Protein AF-A0A7J8ICE5-F1 (afdb_monomer_lite)

Radius of gyration: 17.07 Å; chains: 1; bounding box: 37×40×41 Å

Organism: Molossus molossus (NCBI:txid27622)

Sequence (89 aa):
MLYMKEMRAKVIAECTLKESAAINQILGRRWHALSREEQAKYYELARKERQLHMQLYPGWSARDNYGKKKRRSREKHQESNTDNSLHYS

Secondary structure (DSSP, 8-state):
-HHHHHHHHHHHHH-----HHHHHHHHHHHHHHS-HHHHHHHHHHHHHHHHHHHHHSTT--THHHHTSS-PPP----------------

InterPro domains:
  IPR009071 High mobility group box domain [PF00505] (1-61)
  IPR009071 High mobility group box domain [PS50118] (1-61)
  IPR009071 High mobility group box domain [SM00398] (1-62)
  IPR024940 Transcription factor TCF/LEF [PTHR10373] (1-84)
  IPR036910 High mobility group box domain superfamily [G3DSA:1.10.30.10] (1-79)
  IPR036910 High mobility group box domain superfamily [SSF47095] (1-72)

Structure (mmCIF, N/CA/C/O backbone):
data_AF-A0A7J8ICE5-F1
#
_entry.id   AF-A0A7J8ICE5-F1
#
loop_
_atom_site.group_PDB
_atom_site.id
_atom_site.type_symbol
_atom_site.label_atom_id
_atom_site.label_alt_id
_atom_site.label_comp_id
_atom_site.label_asym_id
_atom_site.label_entity_id
_atom_site.label_seq_id
_atom_site.pdbx_PDB_ins_code
_atom_site.Cartn_x
_atom_site.Cartn_y
_atom_site.Cartn_z
_atom_site.occupancy
_atom_site.B_iso_or_equiv
_atom_site.auth_seq_id
_atom_site.auth_comp_id
_atom_site.auth_asym_id
_atom_site.auth_atom_id
_atom_site.pdbx_PDB_model_num
ATOM 1 N N . MET A 1 1 ? 3.628 -2.938 -0.968 1.00 82.31 1 MET A N 1
ATOM 2 C CA . MET A 1 1 ? 2.326 -2.942 -0.264 1.00 82.31 1 MET A CA 1
ATOM 3 C C . MET A 1 1 ? 1.568 -1.679 -0.634 1.00 82.31 1 MET A C 1
ATOM 5 O O . MET A 1 1 ? 2.013 -0.602 -0.256 1.00 82.31 1 MET A O 1
ATOM 9 N N . LEU A 1 2 ? 0.486 -1.805 -1.408 1.00 90.19 2 LEU A N 1
ATOM 10 C CA . LEU A 1 2 ? -0.241 -0.667 -1.991 1.00 90.19 2 LEU A CA 1
ATOM 11 C C . LEU A 1 2 ? -0.953 0.179 -0.930 1.00 90.19 2 LEU A C 1
ATOM 13 O O . LEU A 1 2 ? -0.715 1.378 -0.858 1.00 90.19 2 LEU A O 1
ATOM 17 N N . TYR A 1 3 ? -1.694 -0.466 -0.026 1.00 90.75 3 TYR A N 1
ATOM 18 C CA . TYR A 1 3 ? -2.353 0.207 1.097 1.00 90.75 3 TYR A CA 1
ATOM 19 C C . TYR A 1 3 ? -1.383 1.053 1.930 1.00 90.75 3 TYR A C 1
ATOM 21 O O . TYR A 1 3 ? -1.615 2.233 2.169 1.00 90.75 3 TYR A O 1
ATOM 29 N N . MET A 1 4 ? -0.239 0.479 2.316 1.00 90.19 4 MET A N 1
ATOM 30 C CA . MET A 1 4 ? 0.782 1.223 3.058 1.00 90.19 4 MET A CA 1
ATOM 31 C C . MET A 1 4 ? 1.337 2.395 2.247 1.00 90.19 4 MET A C 1
ATOM 33 O O . MET A 1 4 ? 1.555 3.456 2.814 1.00 90.19 4 MET A O 1
ATOM 37 N N . LYS A 1 5 ? 1.565 2.231 0.938 1.00 89.50 5 LYS A N 1
ATOM 38 C CA . LYS A 1 5 ? 2.069 3.314 0.080 1.00 89.50 5 LYS A CA 1
ATOM 39 C C . LYS A 1 5 ? 1.110 4.509 0.071 1.00 89.50 5 LYS A C 1
ATOM 41 O O . LYS A 1 5 ? 1.572 5.640 0.148 1.00 89.50 5 LYS A O 1
ATOM 46 N N . GLU A 1 6 ? -0.194 4.256 0.033 1.00 91.19 6 GLU A N 1
ATOM 47 C CA . GLU A 1 6 ? -1.221 5.302 0.028 1.00 91.19 6 GLU A CA 1
ATOM 48 C C . GLU A 1 6 ? -1.469 5.904 1.420 1.00 91.19 6 GLU A C 1
ATOM 50 O O . GLU A 1 6 ? -1.569 7.121 1.568 1.00 91.19 6 GLU A O 1
ATOM 55 N N . MET A 1 7 ? -1.582 5.070 2.457 1.00 92.00 7 MET A N 1
ATOM 56 C CA . MET A 1 7 ? -2.000 5.521 3.789 1.00 92.00 7 MET A CA 1
ATOM 57 C C . MET A 1 7 ? -0.860 6.060 4.642 1.00 92.00 7 MET A C 1
ATOM 59 O O . MET A 1 7 ? -1.114 6.809 5.580 1.00 92.00 7 MET A O 1
ATOM 63 N N . ARG A 1 8 ? 0.398 5.718 4.343 1.00 88.94 8 ARG A N 1
ATOM 64 C CA . ARG A 1 8 ? 1.541 6.128 5.171 1.00 88.94 8 ARG A CA 1
ATOM 65 C C . ARG A 1 8 ? 1.642 7.644 5.322 1.00 88.94 8 ARG A C 1
ATOM 67 O O . ARG A 1 8 ? 1.881 8.102 6.430 1.00 88.94 8 ARG A O 1
ATOM 74 N N . ALA A 1 9 ? 1.431 8.410 4.251 1.00 88.81 9 ALA A N 1
ATOM 75 C CA . ALA A 1 9 ? 1.453 9.872 4.319 1.00 88.81 9 ALA A CA 1
ATOM 76 C C . ALA A 1 9 ? 0.315 10.429 5.190 1.00 88.81 9 ALA A C 1
ATOM 78 O O . ALA A 1 9 ? 0.545 11.336 5.981 1.00 88.81 9 ALA A O 1
ATOM 79 N N . LYS A 1 10 ? -0.886 9.838 5.101 1.00 90.25 10 LYS A N 1
ATOM 80 C CA . LYS A 1 10 ? -2.036 10.223 5.932 1.00 90.25 10 LYS A CA 1
ATOM 81 C C . LYS A 1 10 ? -1.779 9.932 7.408 1.00 90.25 10 LYS A C 1
ATOM 83 O O . LYS A 1 10 ? -1.964 10.806 8.239 1.00 90.25 10 LYS A O 1
ATOM 88 N N . VAL A 1 11 ? -1.246 8.748 7.721 1.00 87.50 11 VAL A N 1
ATOM 89 C CA . VAL A 1 11 ? -0.864 8.390 9.095 1.00 87.50 11 VAL A CA 1
ATOM 90 C C . VAL A 1 11 ? 0.202 9.346 9.632 1.00 87.50 11 VAL A C 1
ATOM 92 O O . VAL A 1 11 ? 0.040 9.837 10.737 1.00 87.50 11 VAL A O 1
ATOM 95 N N . ILE A 1 12 ? 1.238 9.675 8.850 1.00 87.75 12 ILE A N 1
ATOM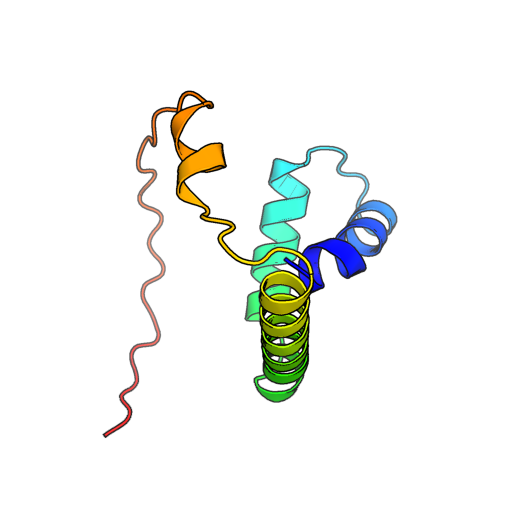 96 C CA . ILE A 1 12 ? 2.264 10.661 9.246 1.00 87.75 12 ILE A CA 1
ATOM 97 C C . ILE A 1 12 ? 1.660 12.052 9.488 1.00 87.75 12 ILE A C 1
ATOM 99 O O . ILE A 1 12 ? 2.127 12.767 10.363 1.00 87.75 12 ILE A O 1
ATOM 103 N N . ALA A 1 13 ? 0.650 12.454 8.717 1.00 87.62 13 ALA A N 1
ATOM 104 C CA . ALA A 1 13 ? -0.012 13.740 8.914 1.00 87.62 13 ALA A CA 1
ATOM 105 C C . ALA A 1 13 ? -0.912 13.752 10.164 1.00 87.62 13 ALA A C 1
ATOM 107 O O . ALA A 1 13 ? -1.011 14.769 10.841 1.00 87.62 13 ALA A O 1
ATOM 108 N N . GLU A 1 14 ? -1.557 12.626 10.474 1.00 86.06 14 GLU A N 1
ATOM 109 C CA . GLU A 1 14 ? -2.474 12.476 11.610 1.00 86.06 14 GLU A CA 1
ATOM 110 C C . GLU A 1 14 ? -1.752 12.232 12.944 1.00 86.06 14 GLU A C 1
ATOM 112 O O . GLU A 1 14 ? -2.300 12.543 14.001 1.00 86.06 14 GLU A O 1
ATOM 117 N N . CYS A 1 15 ? -0.542 11.663 12.927 1.00 77.75 15 CYS A N 1
ATOM 118 C CA . CYS A 1 15 ? 0.238 11.390 14.132 1.00 77.75 15 CYS A CA 1
ATOM 119 C C . CYS A 1 15 ? 1.573 12.139 14.129 1.00 77.75 15 CYS A C 1
ATOM 121 O O . CYS A 1 15 ? 2.296 12.150 13.142 1.00 77.75 15 CYS A O 1
ATOM 123 N N . THR A 1 16 ? 1.971 12.690 15.275 1.00 80.56 16 THR A N 1
ATOM 124 C CA . THR A 1 16 ? 3.270 13.370 15.447 1.00 80.56 16 THR A CA 1
ATOM 125 C C . THR A 1 16 ? 4.471 12.414 15.449 1.00 80.56 16 THR A C 1
ATOM 127 O O . THR A 1 16 ? 5.619 12.863 15.494 1.00 80.56 16 THR A O 1
ATOM 130 N N . LEU A 1 17 ? 4.216 11.102 15.397 1.00 74.69 17 LEU A N 1
ATOM 131 C CA . LEU A 1 17 ? 5.227 10.051 15.408 1.00 74.69 17 LEU A CA 1
ATOM 132 C C . LEU A 1 17 ? 6.020 10.062 14.100 1.00 74.69 17 LEU A C 1
ATOM 134 O O . LEU A 1 17 ? 5.464 9.976 13.005 1.00 74.69 17 LEU A O 1
ATOM 138 N N . LYS A 1 18 ? 7.346 10.125 14.222 1.00 78.19 18 LYS A N 1
ATOM 139 C CA . LYS A 1 18 ? 8.273 10.130 13.079 1.00 78.19 18 LYS A CA 1
ATOM 140 C C . LYS A 1 18 ? 8.911 8.757 12.860 1.00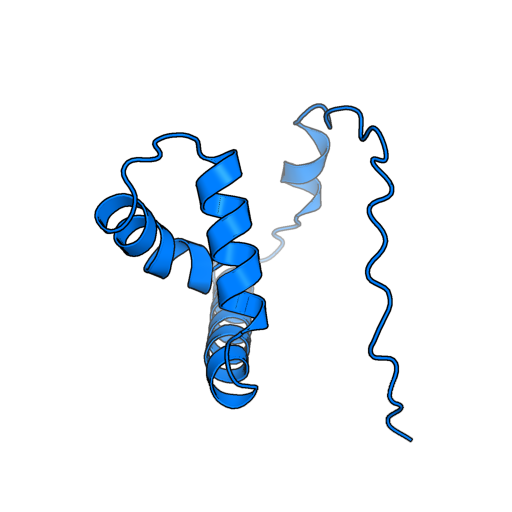 78.19 18 LYS A C 1
ATOM 142 O O . LYS A 1 18 ? 9.532 8.514 11.823 1.00 78.19 18 LYS A O 1
ATOM 147 N N . GLU A 1 19 ? 8.747 7.833 13.806 1.00 86.06 19 GLU A N 1
ATOM 148 C CA . GLU A 1 19 ? 9.327 6.501 13.741 1.00 86.06 19 GLU A CA 1
ATOM 149 C C . GLU A 1 19 ? 8.579 5.595 12.754 1.00 86.06 19 GLU A C 1
ATOM 151 O O . GLU A 1 19 ? 7.413 5.236 12.926 1.00 86.06 19 GLU A O 1
ATOM 156 N N . SER A 1 20 ? 9.310 5.112 11.746 1.00 86.50 20 SER A N 1
ATOM 157 C CA . SER A 1 20 ? 8.804 4.171 10.735 1.00 86.50 20 SER A CA 1
ATOM 158 C C . SER A 1 20 ? 8.182 2.905 11.340 1.00 86.50 20 SE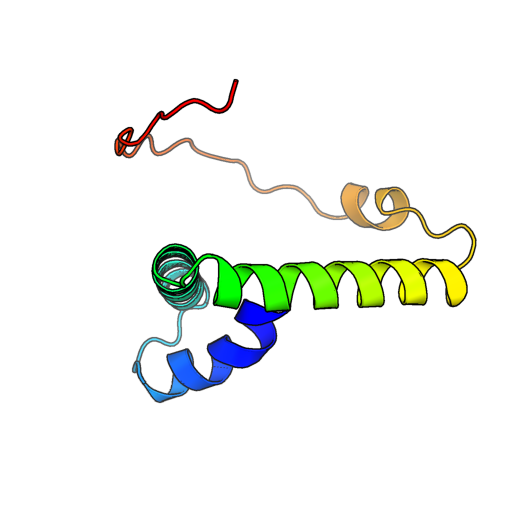R A C 1
ATOM 160 O O . SER A 1 20 ? 7.198 2.389 10.810 1.00 86.50 20 SER A O 1
ATOM 162 N N . ALA A 1 21 ? 8.741 2.402 12.447 1.00 89.44 21 ALA A N 1
ATOM 163 C CA . ALA A 1 21 ? 8.231 1.212 13.123 1.00 89.44 21 ALA A CA 1
ATOM 164 C C . ALA A 1 21 ? 6.834 1.448 13.717 1.00 89.44 21 ALA A C 1
ATOM 166 O O . ALA A 1 21 ? 5.940 0.638 13.480 1.00 89.44 21 ALA A O 1
ATOM 167 N N . ALA A 1 22 ? 6.625 2.574 14.404 1.00 89.06 22 ALA A N 1
ATOM 168 C CA . ALA A 1 22 ? 5.334 2.933 14.986 1.00 89.06 22 ALA A CA 1
ATOM 169 C C . ALA A 1 22 ? 4.274 3.174 13.898 1.00 89.06 22 ALA A C 1
ATOM 171 O O . ALA A 1 22 ? 3.174 2.625 13.962 1.00 89.06 22 ALA A O 1
ATOM 172 N N . ILE A 1 23 ? 4.638 3.886 12.826 1.00 88.81 23 ILE A N 1
ATOM 173 C CA . ILE A 1 23 ? 3.757 4.090 11.665 1.00 88.81 23 ILE A CA 1
ATOM 174 C C . ILE A 1 23 ? 3.341 2.743 11.050 1.00 88.81 23 ILE A C 1
ATOM 176 O O . ILE A 1 23 ? 2.172 2.539 10.725 1.00 88.81 23 ILE A O 1
ATOM 180 N N . ASN A 1 24 ? 4.270 1.790 10.922 1.00 91.81 24 ASN A N 1
ATOM 181 C CA . ASN A 1 24 ? 3.964 0.460 10.390 1.00 91.81 24 ASN A CA 1
ATOM 182 C C . ASN A 1 24 ? 3.044 -0.355 11.317 1.00 91.81 24 ASN A C 1
ATOM 184 O O . ASN A 1 24 ? 2.222 -1.119 10.812 1.00 91.81 24 ASN A O 1
ATOM 188 N N . GLN A 1 25 ? 3.145 -0.188 12.640 1.00 92.19 25 GLN A N 1
ATOM 189 C CA . GLN A 1 25 ? 2.223 -0.818 13.591 1.00 92.19 25 GLN A CA 1
ATOM 190 C C . GLN A 1 25 ? 0.799 -0.271 13.428 1.00 92.19 25 GLN A C 1
ATOM 192 O O . GLN A 1 25 ? -0.148 -1.052 13.335 1.00 92.19 25 GLN A O 1
ATOM 197 N N . ILE A 1 26 ? 0.643 1.054 13.318 1.00 91.31 26 ILE A N 1
ATOM 198 C CA . ILE A 1 26 ? -0.660 1.697 13.083 1.00 91.31 26 ILE A CA 1
ATOM 199 C C . ILE A 1 26 ? -1.261 1.219 11.761 1.00 91.31 26 ILE A C 1
ATOM 201 O O . ILE A 1 26 ? -2.422 0.819 11.717 1.00 91.31 26 ILE A O 1
ATOM 205 N N . LEU A 1 27 ? -0.466 1.2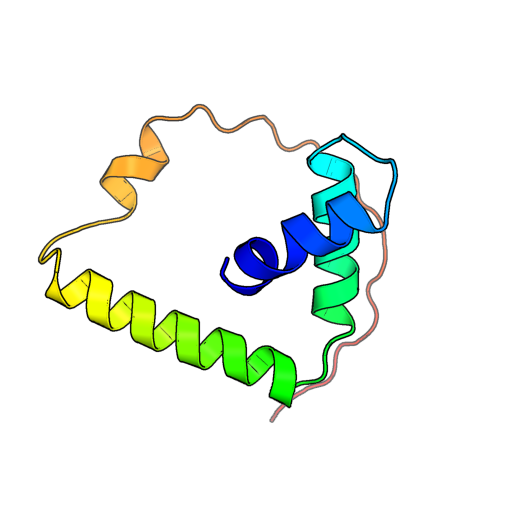09 10.688 1.00 93.50 27 LEU A N 1
ATOM 206 C CA . LEU A 1 27 ? -0.912 0.732 9.379 1.00 93.50 27 LEU A CA 1
ATOM 207 C C . LEU A 1 27 ? -1.346 -0.737 9.416 1.00 93.50 27 LEU A C 1
ATOM 209 O O . LEU A 1 27 ? -2.329 -1.084 8.770 1.00 93.50 27 LEU A O 1
ATOM 213 N N . GLY A 1 28 ? -0.649 -1.586 10.178 1.00 94.38 28 GLY A N 1
ATOM 214 C CA . GLY A 1 28 ? -1.048 -2.979 10.385 1.00 94.38 28 GLY A CA 1
ATOM 215 C C . GLY A 1 28 ? -2.411 -3.093 11.067 1.00 94.38 28 GLY A C 1
ATOM 216 O O . GLY A 1 28 ? -3.286 -3.798 10.572 1.00 94.38 28 GLY A O 1
ATOM 217 N N . ARG A 1 29 ? -2.629 -2.338 12.152 1.00 94.06 29 ARG A N 1
ATOM 218 C CA . ARG A 1 29 ? -3.924 -2.311 12.853 1.00 94.06 29 ARG A CA 1
ATOM 219 C C . ARG A 1 29 ? -5.052 -1.804 11.954 1.00 94.06 29 ARG A C 1
ATOM 221 O O . ARG A 1 29 ? -6.093 -2.445 11.881 1.00 94.06 29 ARG A O 1
ATOM 228 N N . ARG A 1 30 ? -4.834 -0.701 11.228 1.00 93.94 30 ARG A N 1
ATOM 229 C CA . ARG A 1 30 ? -5.840 -0.142 10.308 1.00 93.94 30 ARG A CA 1
ATOM 230 C C . ARG A 1 30 ? -6.160 -1.094 9.159 1.00 93.94 30 ARG A C 1
ATOM 232 O O . ARG A 1 30 ? -7.324 -1.222 8.816 1.00 93.94 30 ARG A O 1
ATOM 239 N N . TRP A 1 31 ? -5.164 -1.797 8.615 1.00 95.44 31 TRP A N 1
ATOM 240 C CA . TRP A 1 31 ? -5.384 -2.823 7.592 1.00 95.44 31 TRP A CA 1
ATOM 241 C C . TRP A 1 31 ? -6.309 -3.939 8.087 1.00 95.44 31 TRP A C 1
ATOM 243 O O . TRP A 1 31 ? -7.247 -4.304 7.388 1.00 95.44 31 TRP A O 1
ATOM 253 N N . HIS A 1 32 ? -6.076 -4.452 9.299 1.00 95.06 32 HIS A N 1
ATOM 254 C CA . HIS A 1 32 ? -6.925 -5.493 9.886 1.00 95.06 32 HIS A CA 1
ATOM 255 C C . HIS A 1 32 ? -8.334 -5.008 10.245 1.00 95.06 32 HIS A C 1
ATOM 257 O O . HIS A 1 32 ? -9.236 -5.831 10.353 1.00 95.06 32 HIS A O 1
ATOM 263 N N . ALA A 1 33 ? -8.526 -3.698 10.405 1.00 95.62 33 ALA A N 1
ATOM 264 C CA . ALA A 1 33 ? -9.830 -3.094 10.651 1.00 95.62 33 ALA A CA 1
ATOM 265 C C . ALA A 1 33 ? -10.643 -2.825 9.369 1.00 95.62 33 ALA A C 1
ATOM 267 O O . ALA A 1 33 ? -11.829 -2.525 9.474 1.00 95.62 33 ALA A O 1
ATOM 268 N N . LEU A 1 34 ? -10.035 -2.911 8.179 1.00 94.62 34 LEU A N 1
ATOM 269 C CA . LEU A 1 34 ? -10.746 -2.739 6.907 1.00 94.62 34 LEU A CA 1
ATOM 270 C C . LEU A 1 34 ? -11.737 -3.877 6.662 1.00 94.62 34 LEU A C 1
ATOM 272 O O . LEU A 1 34 ? -11.453 -5.037 6.983 1.00 94.62 34 LEU A O 1
ATOM 276 N N . SER A 1 35 ? -12.842 -3.567 5.984 1.00 96.19 35 SER A N 1
ATOM 277 C CA . SER A 1 35 ? -13.790 -4.580 5.521 1.00 96.19 35 SER A CA 1
ATOM 278 C C . SER A 1 35 ? -13.158 -5.519 4.484 1.00 96.19 35 SER A C 1
ATOM 280 O O . SER A 1 35 ? -12.113 -5.232 3.885 1.00 96.19 35 SER A O 1
ATOM 282 N N . ARG A 1 36 ? -13.801 -6.666 4.232 1.00 93.94 36 ARG A N 1
ATOM 283 C CA . ARG A 1 36 ? -13.323 -7.624 3.221 1.00 93.94 36 ARG A CA 1
ATOM 284 C C . ARG A 1 36 ? -13.311 -7.011 1.825 1.00 93.94 36 ARG A C 1
ATOM 286 O O . ARG A 1 36 ? -12.384 -7.263 1.064 1.00 93.94 36 ARG A O 1
ATOM 293 N N . GLU A 1 37 ? -14.302 -6.192 1.506 1.00 95.12 37 GLU A N 1
ATOM 294 C CA . GLU A 1 37 ? -14.449 -5.501 0.225 1.00 95.12 37 GLU A CA 1
ATOM 295 C C . GLU A 1 37 ? -13.329 -4.469 0.032 1.00 95.12 37 GLU A C 1
ATOM 297 O O . GLU A 1 37 ? -12.709 -4.393 -1.033 1.00 95.12 37 GLU A O 1
ATOM 302 N N . GLU A 1 38 ? -13.004 -3.719 1.087 1.00 94.06 38 GLU A N 1
ATOM 303 C CA . GLU A 1 38 ? -11.897 -2.763 1.080 1.00 94.06 38 GLU A CA 1
ATOM 304 C C . GLU A 1 38 ? -10.545 -3.465 0.910 1.00 94.06 38 GLU A C 1
ATOM 306 O O . GLU A 1 38 ? -9.716 -3.036 0.102 1.00 94.06 38 GLU A O 1
ATOM 311 N N . GLN A 1 39 ? -10.324 -4.584 1.608 1.00 94.25 39 GLN A N 1
ATOM 312 C CA . GLN A 1 39 ? -9.127 -5.407 1.419 1.00 94.25 39 GLN A CA 1
ATOM 313 C C . GLN 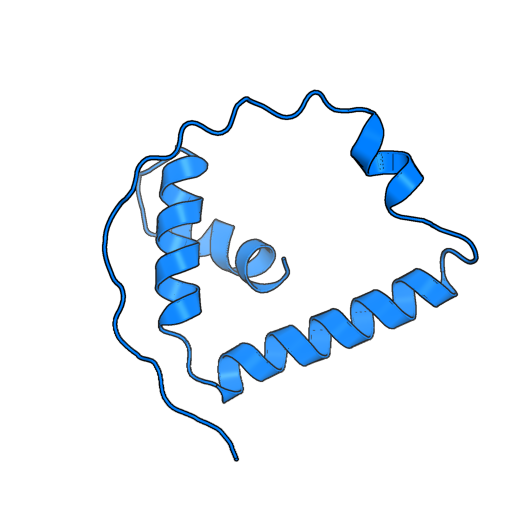A 1 39 ? -9.076 -6.014 0.005 1.00 94.25 39 GLN A C 1
ATOM 315 O O . GLN A 1 39 ? -8.014 -6.016 -0.627 1.00 94.25 39 GLN A O 1
ATOM 320 N N . ALA A 1 40 ? -10.215 -6.469 -0.533 1.00 95.00 40 ALA A N 1
ATOM 321 C CA . ALA A 1 40 ? -10.326 -7.067 -1.864 1.00 95.00 40 ALA A CA 1
ATOM 322 C C . ALA A 1 40 ? -9.859 -6.113 -2.966 1.00 95.00 40 ALA A C 1
ATOM 324 O O . ALA A 1 40 ? -9.096 -6.526 -3.843 1.00 95.00 40 ALA A O 1
ATOM 325 N N . LYS A 1 41 ? -10.204 -4.821 -2.876 1.00 95.75 41 LYS A N 1
ATOM 326 C CA . LYS A 1 41 ? -9.695 -3.784 -3.791 1.00 95.75 41 LYS A CA 1
ATOM 327 C C . LYS A 1 41 ? -8.167 -3.812 -3.889 1.00 95.75 41 LYS A C 1
ATOM 329 O O . LYS A 1 41 ? -7.610 -3.787 -4.988 1.00 95.75 41 LYS A O 1
ATOM 334 N N . TYR A 1 42 ? -7.473 -3.887 -2.755 1.00 95.12 42 TYR A N 1
ATOM 335 C CA . TYR A 1 42 ? -6.010 -3.915 -2.733 1.00 95.12 42 TYR A CA 1
ATOM 336 C C . TYR A 1 42 ? -5.429 -5.238 -3.240 1.00 95.12 42 TYR A C 1
ATOM 338 O O . TYR A 1 42 ? -4.359 -5.227 -3.854 1.00 95.12 42 TYR A O 1
ATOM 346 N N . TYR A 1 43 ? -6.125 -6.362 -3.047 1.00 94.50 43 TYR A N 1
ATOM 347 C CA . TYR A 1 43 ? -5.731 -7.643 -3.638 1.00 94.50 43 TYR A CA 1
ATOM 348 C C . TYR A 1 43 ? -5.878 -7.669 -5.161 1.00 94.50 43 TYR A C 1
ATOM 350 O O . TYR A 1 43 ? -5.006 -8.212 -5.841 1.00 94.50 43 TYR A O 1
ATOM 358 N N . GLU A 1 44 ? -6.938 -7.075 -5.710 1.00 95.62 44 GLU A N 1
ATOM 359 C CA . GLU A 1 44 ? -7.110 -6.938 -7.162 1.00 95.62 44 GLU A CA 1
ATOM 360 C C . GLU A 1 44 ? -6.017 -6.054 -7.770 1.00 95.62 44 GLU A C 1
ATOM 362 O O . GLU A 1 44 ? -5.373 -6.434 -8.749 1.00 95.62 44 GLU A O 1
ATOM 367 N N . LEU A 1 45 ? -5.727 -4.907 -7.149 1.00 94.69 45 LEU A N 1
ATOM 368 C CA . LEU A 1 45 ? -4.631 -4.044 -7.595 1.00 94.69 45 LEU A CA 1
ATOM 369 C C . LEU A 1 45 ? -3.275 -4.763 -7.524 1.00 94.69 45 LEU A C 1
ATOM 371 O O . LEU A 1 45 ? -2.484 -4.677 -8.459 1.00 94.69 45 LEU A O 1
ATOM 375 N N . ALA A 1 46 ? -3.016 -5.528 -6.460 1.00 94.81 46 ALA A N 1
ATOM 376 C CA . ALA A 1 46 ? -1.788 -6.309 -6.337 1.00 94.81 46 ALA A CA 1
ATOM 377 C C . ALA A 1 46 ? -1.666 -7.395 -7.422 1.00 94.81 46 ALA A C 1
ATOM 379 O O . ALA A 1 46 ? -0.559 -7.663 -7.897 1.00 94.81 46 ALA A O 1
ATOM 380 N N . ARG A 1 47 ? -2.784 -8.008 -7.838 1.00 95.56 47 ARG A N 1
ATOM 381 C CA . ARG A 1 47 ? -2.815 -8.950 -8.967 1.00 95.56 47 ARG A CA 1
ATOM 382 C C . ARG A 1 47 ? -2.480 -8.261 -10.287 1.00 95.56 47 ARG A C 1
ATOM 384 O O . ARG A 1 47 ? -1.627 -8.773 -11.009 1.00 95.56 47 ARG A O 1
ATOM 391 N N . LYS A 1 48 ? -3.074 -7.096 -10.562 1.00 95.44 48 LYS A N 1
ATOM 392 C CA . LYS A 1 48 ? -2.774 -6.296 -11.763 1.00 95.44 48 LYS A CA 1
ATOM 393 C C . LYS A 1 48 ? -1.303 -5.882 -11.821 1.00 95.44 48 LYS A C 1
ATOM 395 O O . LYS A 1 48 ? -0.646 -6.128 -12.825 1.00 95.44 48 LYS A O 1
ATOM 400 N N . GLU A 1 49 ? -0.760 -5.347 -10.727 1.00 93.88 49 GLU A N 1
ATOM 401 C CA . GLU A 1 49 ? 0.661 -4.979 -10.622 1.00 93.88 49 GLU A CA 1
ATOM 402 C C . GLU A 1 49 ? 1.584 -6.184 -10.845 1.00 93.88 49 GLU A C 1
ATOM 404 O O . GLU A 1 49 ? 2.583 -6.080 -11.551 1.00 93.88 49 GLU A O 1
ATOM 409 N N . ARG A 1 50 ? 1.239 -7.357 -10.292 1.00 91.75 50 ARG A N 1
ATOM 410 C CA . ARG A 1 50 ? 2.006 -8.588 -10.526 1.00 91.75 50 ARG A CA 1
ATOM 411 C C . ARG A 1 50 ? 1.991 -8.980 -12.002 1.00 91.75 50 A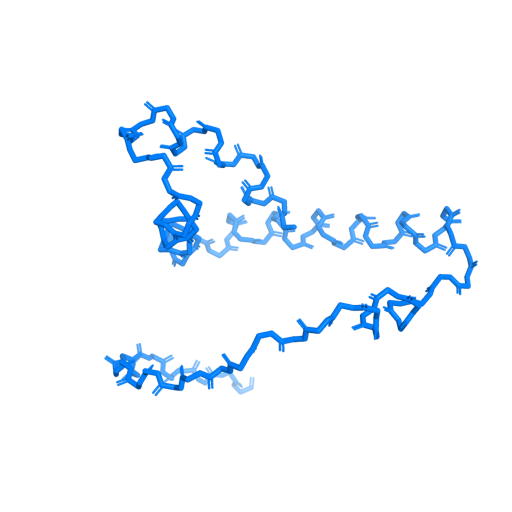RG A C 1
ATOM 413 O O . ARG A 1 50 ? 3.044 -9.309 -12.537 1.00 91.75 50 ARG A O 1
ATOM 420 N N . GLN A 1 51 ? 0.823 -8.977 -12.641 1.00 93.88 51 GLN A N 1
ATOM 421 C CA . GLN A 1 51 ? 0.698 -9.317 -14.060 1.00 93.88 51 GLN A CA 1
ATOM 422 C C . GLN A 1 51 ? 1.510 -8.354 -14.927 1.00 93.88 51 GLN A C 1
ATOM 424 O O . GLN A 1 51 ? 2.314 -8.802 -15.742 1.00 93.88 51 GLN A O 1
ATOM 429 N N . LEU A 1 52 ? 1.372 -7.049 -14.685 1.00 95.69 52 LEU A N 1
ATOM 430 C CA . LEU A 1 52 ? 2.129 -6.019 -15.389 1.00 95.69 52 LEU A CA 1
ATOM 431 C C . LEU A 1 52 ? 3.639 -6.196 -15.193 1.00 95.69 52 LEU A C 1
ATOM 433 O O . LEU A 1 52 ? 4.394 -6.161 -16.157 1.00 95.69 52 LEU A O 1
ATOM 437 N N . HIS A 1 53 ? 4.093 -6.452 -13.966 1.00 94.06 53 HIS A N 1
ATOM 438 C CA . HIS A 1 53 ? 5.507 -6.691 -13.689 1.00 94.06 53 HIS A CA 1
ATOM 439 C C . HIS A 1 53 ? 6.046 -7.917 -14.438 1.00 94.06 53 HIS A C 1
ATOM 441 O O . HIS A 1 53 ? 7.186 -7.902 -14.895 1.00 94.06 53 HIS A O 1
ATOM 447 N N . MET A 1 54 ? 5.255 -8.983 -14.570 1.00 92.25 54 MET A N 1
ATOM 448 C CA . MET A 1 54 ? 5.663 -10.164 -15.340 1.00 92.25 54 MET A CA 1
ATOM 449 C C . MET A 1 54 ? 5.738 -9.890 -16.842 1.00 92.25 54 MET A C 1
ATOM 451 O O . MET A 1 54 ? 6.594 -10.462 -17.508 1.00 92.25 54 MET A O 1
ATOM 455 N N . GLN A 1 55 ? 4.891 -8.998 -17.362 1.00 93.25 55 GLN A N 1
ATOM 456 C CA . GLN A 1 55 ? 4.947 -8.566 -18.760 1.00 93.25 55 GLN A CA 1
ATOM 457 C C . GLN A 1 55 ? 6.146 -7.649 -19.035 1.00 93.25 55 GLN A C 1
ATOM 459 O O . GLN A 1 55 ? 6.845 -7.842 -20.024 1.00 93.25 55 GLN A O 1
ATOM 464 N N . LEU A 1 56 ? 6.396 -6.667 -18.162 1.00 94.31 56 LEU A N 1
ATOM 465 C CA . LEU A 1 56 ? 7.475 -5.686 -18.332 1.00 94.31 56 LEU A CA 1
ATOM 466 C C . LEU A 1 56 ? 8.865 -6.263 -18.049 1.00 94.31 56 LEU A C 1
ATOM 468 O O . LEU A 1 56 ? 9.843 -5.810 -18.639 1.00 94.31 56 LEU A O 1
ATOM 472 N N . TYR A 1 57 ? 8.957 -7.259 -17.166 1.00 90.88 57 TYR A N 1
ATOM 473 C CA . TYR A 1 57 ? 10.219 -7.891 -16.787 1.00 90.88 57 TYR A CA 1
ATOM 474 C C . TYR A 1 57 ? 10.149 -9.417 -16.947 1.00 90.88 57 TYR A C 1
ATOM 476 O O . TYR A 1 57 ? 10.107 -10.148 -15.946 1.00 90.88 57 TYR A O 1
ATOM 484 N N . PRO A 1 58 ? 10.146 -9.923 -18.196 1.00 89.38 58 PRO A N 1
ATOM 485 C CA . PRO A 1 58 ? 10.210 -11.355 -18.456 1.00 89.38 58 PRO A CA 1
ATOM 486 C C . PRO A 1 58 ? 11.469 -11.961 -17.821 1.00 89.38 58 PRO A C 1
ATOM 488 O O . PRO A 1 58 ? 12.570 -11.440 -17.983 1.00 89.38 58 PRO A O 1
ATOM 491 N N . GLY A 1 59 ? 11.314 -13.054 -17.072 1.00 86.19 59 GLY A N 1
ATOM 492 C CA . GLY A 1 59 ? 12.432 -13.738 -16.406 1.00 86.19 59 GLY A CA 1
ATOM 493 C C . GLY A 1 59 ? 12.867 -13.149 -15.058 1.00 86.19 59 GLY A C 1
ATOM 494 O O . GLY A 1 59 ? 13.762 -13.706 -14.425 1.00 86.19 59 GLY A O 1
ATOM 495 N N . TRP A 1 60 ? 12.231 -12.078 -14.569 1.00 86.81 60 TRP A N 1
ATOM 496 C CA . TRP A 1 60 ? 12.535 -11.531 -13.244 1.00 86.81 60 TRP A CA 1
ATOM 497 C C . TRP A 1 60 ? 12.200 -12.515 -12.118 1.00 86.81 60 TRP A C 1
ATOM 499 O O . TRP A 1 60 ? 11.052 -12.945 -11.967 1.00 86.81 60 TRP A O 1
ATOM 509 N N . SER A 1 61 ? 13.180 -12.797 -11.256 1.00 83.62 61 SER A N 1
ATOM 510 C CA . SER A 1 61 ? 13.009 -13.621 -10.063 1.00 83.62 61 SER A CA 1
ATOM 511 C C . SER A 1 61 ? 13.290 -12.823 -8.795 1.00 83.62 61 SER A C 1
ATOM 513 O O . SER A 1 61 ? 14.316 -12.165 -8.648 1.00 83.62 61 SER A O 1
ATOM 515 N N . ALA A 1 62 ? 12.420 -12.946 -7.788 1.00 79.44 62 ALA A N 1
ATOM 516 C CA . ALA A 1 62 ? 12.657 -12.326 -6.480 1.00 79.44 62 ALA A CA 1
ATOM 517 C C . ALA A 1 62 ? 13.956 -12.829 -5.807 1.00 79.44 62 ALA A C 1
ATOM 519 O O . ALA A 1 62 ? 14.493 -12.161 -4.918 1.00 79.44 62 ALA A O 1
ATOM 520 N N . ARG A 1 63 ? 14.483 -13.987 -6.234 1.00 74.88 63 ARG A N 1
ATOM 521 C CA . ARG A 1 63 ? 15.732 -14.566 -5.714 1.00 74.88 63 ARG A CA 1
ATOM 522 C C . ARG A 1 63 ? 16.932 -13.647 -5.931 1.00 74.88 63 ARG A C 1
ATOM 524 O O . ARG A 1 63 ? 17.783 -13.579 -5.046 1.00 74.88 63 ARG A O 1
ATOM 531 N N . ASP A 1 64 ? 16.937 -12.876 -7.015 1.00 71.75 64 ASP A N 1
ATOM 532 C CA . ASP A 1 64 ? 18.046 -11.982 -7.368 1.00 71.75 64 ASP A CA 1
ATOM 533 C C . ASP A 1 64 ? 18.234 -10.845 -6.345 1.00 71.75 64 ASP A C 1
ATOM 535 O O . ASP A 1 64 ? 19.341 -10.332 -6.161 1.00 71.75 64 ASP A O 1
ATOM 539 N N . ASN A 1 65 ? 17.168 -10.493 -5.611 1.00 71.38 65 ASN A N 1
ATOM 540 C CA . ASN A 1 65 ? 17.161 -9.402 -4.632 1.00 71.38 65 ASN A CA 1
ATOM 541 C C . ASN A 1 65 ? 17.168 -9.865 -3.164 1.00 71.38 65 ASN A C 1
ATOM 543 O O . ASN A 1 65 ? 17.725 -9.177 -2.305 1.00 71.38 65 ASN A O 1
ATOM 547 N N . TYR A 1 66 ? 16.567 -11.014 -2.842 1.00 68.00 66 TYR A N 1
ATOM 548 C CA . TYR A 1 66 ? 16.389 -11.442 -1.446 1.00 68.00 66 TYR A CA 1
ATOM 549 C C . TYR A 1 66 ? 17.670 -11.967 -0.768 1.00 68.00 66 TYR A C 1
ATOM 551 O O . TYR A 1 66 ? 17.747 -11.950 0.459 1.00 68.00 66 TYR A O 1
ATOM 559 N N . GLY A 1 67 ? 18.686 -12.389 -1.530 1.00 64.19 67 GLY A N 1
ATOM 560 C CA . GLY A 1 67 ? 19.946 -12.927 -0.990 1.00 64.19 67 GLY A CA 1
ATOM 561 C C . GLY A 1 67 ? 21.012 -11.887 -0.621 1.00 64.19 67 GLY A C 1
ATOM 562 O O . GLY A 1 67 ? 21.974 -12.223 0.062 1.00 64.19 67 GLY A O 1
ATOM 563 N N . LYS A 1 68 ? 20.864 -10.622 -1.046 1.00 66.06 68 LYS A N 1
ATOM 564 C CA . LYS A 1 68 ? 21.927 -9.604 -0.908 1.00 66.06 68 LYS A CA 1
ATOM 565 C C . LYS A 1 68 ? 21.900 -8.817 0.407 1.00 66.06 68 LYS A C 1
ATOM 567 O O . LYS A 1 68 ? 22.895 -8.190 0.756 1.00 66.06 68 LYS A O 1
ATOM 572 N N . LYS A 1 69 ? 20.788 -8.820 1.154 1.00 67.44 69 LYS A N 1
ATOM 573 C CA . LYS A 1 69 ? 20.677 -8.099 2.438 1.00 67.44 69 LYS A CA 1
ATOM 574 C C . LYS A 1 69 ? 20.695 -9.063 3.622 1.00 67.44 69 LYS A C 1
ATOM 576 O O . LYS A 1 69 ? 19.851 -9.951 3.718 1.00 67.44 69 LYS A O 1
ATOM 581 N N . LYS A 1 70 ? 21.616 -8.829 4.569 1.00 65.38 70 LYS A N 1
ATOM 582 C CA . LYS A 1 70 ? 21.699 -9.549 5.850 1.00 65.38 70 LYS A CA 1
ATOM 583 C C . LYS A 1 70 ? 20.363 -9.417 6.589 1.00 65.38 70 LYS A C 1
ATOM 585 O O . LYS A 1 70 ? 19.987 -8.322 7.014 1.00 65.38 70 LYS A O 1
ATOM 590 N N . ARG A 1 71 ? 19.625 -10.524 6.722 1.00 66.75 71 ARG A N 1
ATOM 591 C CA . ARG A 1 71 ? 18.406 -10.574 7.544 1.00 66.75 71 ARG A CA 1
ATOM 592 C C . ARG A 1 71 ? 18.803 -10.239 8.984 1.00 66.75 71 ARG A C 1
ATOM 594 O O . ARG A 1 71 ? 19.720 -10.856 9.520 1.00 66.75 71 ARG A O 1
ATOM 601 N N . ARG A 1 72 ? 18.146 -9.254 9.604 1.00 69.88 72 ARG A N 1
ATOM 602 C CA . ARG A 1 72 ? 18.303 -9.012 11.047 1.00 69.88 72 ARG A CA 1
ATOM 603 C C . ARG A 1 72 ? 17.747 -10.220 11.806 1.00 69.88 72 ARG A C 1
ATOM 605 O O . ARG A 1 72 ? 16.739 -10.787 11.377 1.00 69.88 72 ARG A O 1
ATOM 612 N N . SER A 1 73 ? 18.426 -10.614 12.885 1.00 63.84 73 SER A N 1
ATOM 613 C CA . SER A 1 73 ? 17.977 -11.710 13.749 1.00 63.84 73 SER A CA 1
ATOM 614 C C . SER A 1 73 ? 16.570 -11.408 14.263 1.00 63.84 73 SER A C 1
ATOM 616 O O . SER A 1 73 ? 16.275 -10.273 14.639 1.00 63.84 73 SER A O 1
ATOM 618 N N . ARG A 1 74 ? 15.681 -12.399 14.202 1.00 60.94 74 ARG A N 1
ATOM 619 C CA . ARG A 1 74 ? 14.289 -12.268 14.631 1.00 60.94 74 ARG A CA 1
ATOM 620 C C . ARG A 1 74 ? 14.201 -12.790 16.060 1.00 60.94 74 ARG A C 1
ATOM 622 O O . ARG A 1 74 ? 14.004 -13.985 16.251 1.00 60.94 74 ARG A O 1
ATOM 629 N N . GLU A 1 75 ? 14.356 -11.916 17.047 1.00 51.75 75 GLU A N 1
ATOM 630 C CA . GLU A 1 75 ? 13.984 -12.253 18.423 1.00 51.75 75 GLU A CA 1
ATOM 631 C C . GLU A 1 75 ? 12.456 -12.357 18.491 1.00 51.75 75 GLU A C 1
ATOM 633 O O . GLU A 1 75 ? 11.728 -11.425 18.138 1.00 51.75 75 GLU A O 1
ATOM 638 N N . LYS A 1 76 ? 11.953 -13.546 18.839 1.00 46.19 76 LYS A N 1
ATOM 639 C CA . LYS A 1 76 ? 10.521 -13.797 19.013 1.00 46.19 76 LYS A CA 1
ATOM 640 C C . LYS A 1 76 ? 10.075 -13.136 20.319 1.00 46.19 76 LYS A C 1
ATOM 642 O O . LYS A 1 76 ? 10.237 -13.730 21.375 1.00 46.19 76 LYS A O 1
ATOM 647 N N . HIS A 1 77 ? 9.481 -11.948 20.249 1.00 45.62 77 HIS A N 1
ATOM 648 C CA . HIS A 1 77 ? 8.539 -11.530 21.286 1.00 45.62 77 HIS A CA 1
ATOM 649 C C . HIS A 1 77 ? 7.190 -12.183 20.978 1.00 45.62 77 HIS A C 1
ATOM 651 O O . HIS A 1 77 ? 6.565 -11.922 19.949 1.00 45.62 77 HIS A O 1
ATOM 657 N N . GLN A 1 78 ? 6.826 -13.135 21.829 1.00 45.44 78 GLN A N 1
ATOM 658 C CA . GLN A 1 78 ? 5.593 -13.902 21.781 1.00 45.44 78 GLN A CA 1
ATOM 659 C C . GLN A 1 78 ? 4.507 -13.062 22.459 1.00 45.44 78 GLN A C 1
ATOM 661 O O . GLN A 1 78 ? 4.325 -13.148 23.665 1.00 45.44 78 GLN A O 1
ATOM 666 N N . GLU A 1 79 ? 3.827 -12.206 21.697 1.00 42.38 79 GLU A N 1
ATOM 667 C CA . GLU A 1 79 ? 2.644 -11.497 22.189 1.00 42.38 79 GLU A CA 1
ATOM 668 C C . GLU A 1 79 ? 1.397 -12.242 21.701 1.00 42.38 79 GLU A C 1
ATOM 670 O O . GLU A 1 79 ? 1.106 -12.339 20.507 1.00 42.38 79 GLU A O 1
ATOM 675 N N . SER A 1 80 ? 0.723 -12.866 22.660 1.00 46.81 80 SER A N 1
ATOM 676 C CA . SER A 1 80 ? -0.523 -13.608 22.534 1.00 46.81 80 SER A CA 1
ATOM 677 C C . SER A 1 80 ? -1.670 -12.708 22.073 1.00 46.81 80 SER A C 1
ATOM 679 O O . SER A 1 80 ? -2.079 -11.804 22.797 1.00 46.81 80 SER A O 1
ATOM 681 N N . ASN A 1 81 ? -2.230 -12.997 20.900 1.00 40.91 81 ASN A N 1
ATOM 682 C CA . ASN A 1 81 ? -3.640 -12.749 20.592 1.00 40.91 81 ASN A CA 1
ATOM 683 C C . ASN A 1 81 ? -4.082 -13.724 19.494 1.00 40.91 81 ASN A C 1
ATOM 685 O O . ASN A 1 81 ? -4.193 -13.397 18.314 1.00 40.91 81 ASN A O 1
ATOM 689 N N . THR A 1 82 ? -4.237 -14.979 19.904 1.00 43.91 82 THR A N 1
ATOM 690 C CA . THR A 1 82 ? -4.984 -16.003 19.177 1.00 43.91 82 THR A CA 1
ATOM 691 C C . THR A 1 82 ? -6.447 -15.895 19.578 1.00 43.91 82 THR A C 1
ATOM 693 O O . THR A 1 82 ? -6.839 -16.482 20.579 1.00 43.91 82 THR A O 1
ATOM 696 N N . ASP A 1 83 ? -7.240 -15.172 18.798 1.00 42.66 83 ASP A N 1
ATOM 697 C CA . ASP A 1 83 ? -8.655 -15.495 18.626 1.00 42.66 83 ASP A CA 1
ATOM 698 C C . ASP A 1 83 ? -9.126 -14.946 17.278 1.00 42.66 83 ASP A C 1
ATOM 700 O O . ASP A 1 83 ? -9.233 -13.737 17.087 1.00 42.66 83 ASP A O 1
ATOM 704 N N . ASN A 1 84 ? -9.236 -15.833 16.289 1.00 36.75 84 ASN A N 1
ATOM 705 C CA . ASN A 1 84 ? -10.486 -16.083 15.572 1.00 36.75 84 ASN A CA 1
ATOM 706 C C . ASN A 1 84 ? -10.207 -17.135 14.485 1.00 36.75 84 ASN A C 1
ATOM 708 O O . ASN A 1 84 ? -9.895 -16.837 13.329 1.00 36.75 84 ASN A O 1
ATOM 712 N N . SER A 1 85 ? -10.233 -18.397 14.906 1.00 43.84 85 SER A N 1
ATOM 713 C CA . SER A 1 85 ? -10.290 -19.552 14.017 1.00 43.84 85 SER A CA 1
ATOM 714 C C . SER A 1 85 ? -11.749 -19.791 13.650 1.00 43.84 85 SER A C 1
ATOM 716 O O . SER A 1 85 ? -12.469 -20.354 14.466 1.00 43.84 85 SER A O 1
ATOM 718 N N . LEU A 1 86 ? -12.162 -19.479 12.420 1.00 42.31 86 LEU A N 1
ATOM 719 C CA . LEU A 1 86 ? -13.337 -20.112 11.815 1.00 42.31 86 LEU A CA 1
ATOM 720 C C . LEU A 1 86 ? -13.091 -20.426 10.333 1.00 42.31 86 LEU A C 1
ATOM 722 O O . LEU A 1 86 ? -13.139 -19.561 9.462 1.00 42.31 86 LEU A O 1
ATOM 726 N N . HIS A 1 87 ? -12.737 -21.696 10.121 1.00 36.72 87 HIS A N 1
ATOM 727 C CA . HIS A 1 87 ? -13.387 -22.653 9.219 1.00 36.72 87 HIS A CA 1
ATOM 728 C C . HIS A 1 87 ? -14.004 -22.086 7.926 1.00 36.72 87 HIS A C 1
ATOM 730 O O . HIS A 1 87 ? -15.004 -21.375 7.963 1.00 36.72 87 HIS A O 1
ATOM 736 N N . TYR A 1 88 ? -13.481 -22.518 6.780 1.00 35.41 88 TYR A N 1
ATOM 737 C CA . TYR A 1 88 ? -14.285 -22.679 5.571 1.00 35.41 88 TYR A CA 1
ATOM 738 C C . TYR A 1 88 ? -14.100 -24.121 5.103 1.00 35.41 88 TYR A C 1
ATOM 740 O O . TYR A 1 88 ? -12.970 -24.545 4.847 1.00 35.41 88 TYR A O 1
ATOM 748 N N . SER A 1 89 ? -15.211 -24.857 5.127 1.00 46.12 89 SER A N 1
ATOM 749 C CA . SER A 1 89 ? -15.399 -26.147 4.461 1.00 46.12 89 SER A CA 1
ATOM 750 C C . SER A 1 89 ? -15.243 -26.017 2.949 1.00 46.12 89 SER A C 1
ATOM 752 O O . SER A 1 89 ? -15.517 -24.911 2.424 1.00 46.12 89 SER A O 1
#

Foldseek 3Di:
DVQCVVCLVVLVVVDVDPDPVVSVVVSVVVLVVDDPVRVVVVVVVVVVVVVVCCVVDPPDDPVVPPPPDDDDDDDDPDDDDDDDDDDDD

pLDDT: mean 79.54, std 18.75, range [35.41, 96.19]